Protein AF-A0A8J2K9S5-F1 (afdb_monomer_lite)

Radius of gyration: 14.88 Å; chains: 1; bounding box: 34×42×31 Å

InterPro domains:
  IPR001128 Cytochrome P450 [PF00067] (29-69)

Secondary structure (DSSP, 8-state):
-HHHHHHHHHHHHHHHHHHGGGGSSS-PPP----BTTTBTGGGS-S-HHHHHHHHHHHH-SS---------

Organism: NCBI:txid39272

Foldseek 3Di:
DVVVVVVVVVVVVVQVVLQPPPPPPDDAQAEDGAGNAQWCQVVCPPPNVVVVVVRCVVRNPGHDTDRGDDD

Structure (mmCIF, N/CA/C/O backbone):
data_AF-A0A8J2K9S5-F1
#
_entry.id   AF-A0A8J2K9S5-F1
#
loop_
_atom_site.group_PDB
_atom_site.id
_atom_site.type_symbol
_atom_site.label_atom_id
_atom_site.label_alt_id
_atom_site.label_comp_id
_atom_site.label_asym_id
_atom_site.label_entity_id
_atom_site.label_seq_id
_atom_site.pdbx_PDB_ins_code
_atom_site.Cartn_x
_atom_site.Cartn_y
_atom_site.Cartn_z
_atom_site.occupancy
_atom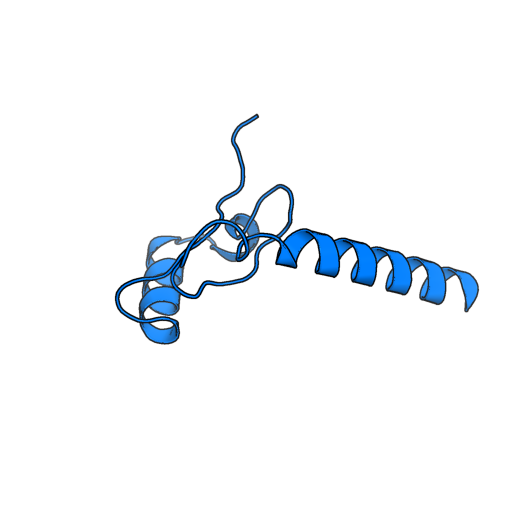_site.B_iso_or_equiv
_atom_site.auth_seq_id
_atom_site.auth_comp_id
_atom_site.auth_asym_id
_atom_site.auth_atom_id
_atom_site.pdbx_PDB_model_num
ATOM 1 N N . MET A 1 1 ? 16.197 -24.686 -11.268 1.00 81.12 1 MET A N 1
ATOM 2 C CA . MET A 1 1 ? 15.613 -24.421 -9.929 1.00 81.12 1 MET A CA 1
ATOM 3 C C . MET A 1 1 ? 16.213 -23.173 -9.292 1.00 81.12 1 MET A C 1
ATOM 5 O O . MET A 1 1 ? 15.469 -22.227 -9.096 1.00 81.12 1 MET A O 1
ATOM 9 N N . PHE A 1 2 ? 17.528 -23.101 -9.038 1.00 89.25 2 PHE A N 1
ATOM 10 C CA . PHE A 1 2 ? 18.153 -21.878 -8.497 1.00 89.25 2 PHE A CA 1
ATOM 11 C C . PHE A 1 2 ? 18.057 -20.662 -9.438 1.00 89.25 2 PHE A C 1
ATOM 13 O O . PHE A 1 2 ? 17.828 -19.551 -8.972 1.00 89.25 2 PHE A O 1
ATOM 20 N N . SER A 1 3 ? 18.148 -20.879 -10.756 1.00 90.31 3 SER A N 1
ATOM 21 C CA . SER A 1 3 ? 17.946 -19.847 -11.786 1.00 90.31 3 SER A CA 1
ATOM 22 C C . SER A 1 3 ? 16.577 -19.167 -11.688 1.00 90.31 3 SER A C 1
ATOM 24 O O . SER A 1 3 ? 16.500 -17.944 -11.662 1.00 90.31 3 SER A O 1
ATOM 26 N N . GLU A 1 4 ? 15.509 -19.957 -11.561 1.00 93.25 4 GLU A N 1
ATOM 27 C CA . GLU A 1 4 ? 14.125 -19.469 -11.469 1.00 93.25 4 GLU A CA 1
ATOM 28 C C . GLU A 1 4 ? 13.917 -18.587 -10.237 1.00 93.25 4 GLU A C 1
ATOM 30 O O . GLU A 1 4 ? 13.290 -17.533 -10.312 1.00 93.25 4 GLU A O 1
ATOM 35 N N . ILE A 1 5 ? 14.499 -18.992 -9.104 1.00 93.56 5 ILE A N 1
ATOM 36 C CA . ILE A 1 5 ? 14.414 -18.244 -7.845 1.00 93.56 5 ILE A CA 1
ATOM 37 C C . ILE A 1 5 ? 15.122 -16.893 -7.988 1.00 93.56 5 ILE A C 1
ATOM 39 O O . ILE A 1 5 ? 14.577 -15.872 -7.573 1.00 93.56 5 ILE A O 1
ATOM 43 N N . ILE A 1 6 ? 16.304 -16.863 -8.612 1.00 93.75 6 ILE A N 1
ATOM 44 C CA . ILE A 1 6 ? 17.054 -15.619 -8.838 1.00 93.75 6 ILE A CA 1
ATOM 45 C C . ILE A 1 6 ? 16.258 -14.671 -9.741 1.00 93.75 6 ILE A C 1
ATOM 47 O O . ILE A 1 6 ? 16.106 -13.497 -9.405 1.00 93.75 6 ILE A O 1
ATOM 51 N N . VAL A 1 7 ? 15.702 -15.173 -10.846 1.00 94.69 7 VAL A N 1
ATOM 52 C CA . VAL A 1 7 ? 14.880 -14.368 -11.763 1.00 94.69 7 VAL A CA 1
ATOM 53 C C . VAL A 1 7 ? 13.656 -13.805 -11.038 1.00 94.69 7 VAL A C 1
ATOM 55 O O . VAL A 1 7 ? 13.383 -12.608 -11.135 1.00 94.69 7 VAL A O 1
ATOM 58 N N . PHE A 1 8 ? 12.964 -14.625 -10.248 1.00 91.75 8 PHE A N 1
ATOM 59 C CA . PHE A 1 8 ? 11.800 -14.192 -9.476 1.00 91.75 8 PHE A CA 1
ATOM 60 C C . PHE A 1 8 ? 12.145 -13.088 -8.465 1.00 91.75 8 PHE A C 1
ATOM 62 O O . PHE A 1 8 ? 11.449 -12.074 -8.387 1.00 91.75 8 PHE A O 1
ATOM 69 N N . VAL A 1 9 ? 13.254 -13.235 -7.736 1.00 91.50 9 VAL A N 1
ATOM 70 C CA . VAL A 1 9 ? 13.724 -12.233 -6.767 1.00 91.50 9 VAL A CA 1
ATOM 71 C C . VAL A 1 9 ? 14.108 -10.924 -7.462 1.00 91.50 9 VAL A C 1
ATOM 73 O O . VAL A 1 9 ? 13.729 -9.856 -6.986 1.00 91.50 9 VAL A O 1
ATOM 76 N N . VAL A 1 10 ? 14.791 -10.977 -8.609 1.00 91.31 10 VAL A N 1
ATOM 77 C CA . VAL A 1 10 ? 15.155 -9.775 -9.381 1.00 91.31 10 VAL A CA 1
ATOM 78 C C . VAL A 1 10 ? 13.911 -9.040 -9.883 1.00 91.31 10 VAL A C 1
ATOM 80 O O . VAL A 1 10 ? 13.835 -7.816 -9.762 1.00 91.31 10 VAL A O 1
ATOM 83 N N . VAL A 1 11 ? 12.912 -9.769 -10.385 1.00 88.81 11 VAL A N 1
ATOM 84 C CA . VAL A 1 11 ? 11.632 -9.191 -10.823 1.00 88.81 11 VAL A CA 1
ATOM 85 C C . VAL A 1 11 ? 10.896 -8.542 -9.650 1.00 88.81 11 VAL A C 1
ATOM 87 O O . VAL A 1 11 ? 10.434 -7.408 -9.782 1.00 88.81 11 VAL A O 1
ATOM 90 N N . LEU A 1 12 ? 10.837 -9.202 -8.488 1.00 84.06 12 LEU A N 1
ATOM 91 C CA . LEU A 1 12 ? 10.232 -8.632 -7.281 1.00 84.06 12 LEU A CA 1
ATOM 92 C C . LEU A 1 12 ? 10.955 -7.370 -6.813 1.00 84.06 12 LEU A C 1
ATOM 94 O O . LEU A 1 12 ? 10.306 -6.380 -6.486 1.00 84.06 12 LEU A O 1
ATOM 98 N N . ILE A 1 13 ? 12.287 -7.372 -6.813 1.00 83.12 13 ILE A N 1
ATOM 99 C CA . ILE A 1 13 ? 13.093 -6.210 -6.434 1.00 83.12 13 ILE A CA 1
ATOM 100 C C . ILE A 1 13 ? 12.838 -5.047 -7.401 1.00 83.12 13 ILE A C 1
ATOM 102 O O . ILE A 1 13 ? 12.563 -3.931 -6.957 1.00 83.12 13 ILE A O 1
ATOM 106 N N . TYR A 1 14 ? 12.868 -5.298 -8.713 1.00 83.81 14 TYR A N 1
ATOM 107 C CA . TYR A 1 14 ? 12.581 -4.284 -9.731 1.00 83.81 14 TYR A CA 1
ATOM 108 C C . TYR A 1 14 ? 11.172 -3.697 -9.562 1.00 83.81 14 TYR A C 1
ATOM 110 O O . TYR A 1 14 ? 10.979 -2.478 -9.606 1.00 83.81 14 TYR A O 1
ATOM 118 N N . PHE A 1 15 ? 10.194 -4.559 -9.285 1.00 76.12 15 PHE A N 1
ATOM 119 C CA . PHE A 1 15 ? 8.818 -4.167 -9.016 1.00 76.12 15 PHE A CA 1
ATOM 120 C C . PHE A 1 15 ? 8.697 -3.313 -7.741 1.00 76.12 15 PHE A C 1
ATOM 122 O O . PHE A 1 15 ? 8.084 -2.242 -7.771 1.00 76.12 15 PHE A O 1
ATOM 129 N N . CYS A 1 16 ? 9.357 -3.710 -6.649 1.00 70.12 16 CYS A N 1
ATOM 130 C CA . CYS A 1 16 ? 9.426 -2.946 -5.401 1.00 70.12 16 CYS A CA 1
ATOM 131 C C . CYS A 1 16 ? 10.053 -1.556 -5.611 1.00 70.12 16 CYS A C 1
ATOM 133 O O . CYS A 1 16 ? 9.487 -0.554 -5.166 1.00 70.12 16 CYS A O 1
ATOM 135 N N . TYR A 1 17 ? 11.158 -1.451 -6.357 1.00 69.50 17 TYR A N 1
ATOM 136 C CA . TYR A 1 17 ? 11.770 -0.155 -6.680 1.00 69.50 17 TYR A CA 1
ATOM 137 C C . TYR A 1 17 ? 10.848 0.753 -7.510 1.00 69.50 17 TYR A C 1
ATOM 139 O O . TYR A 1 17 ? 10.848 1.972 -7.310 1.00 69.50 17 TYR A O 1
ATOM 147 N N . GLY A 1 18 ? 10.029 0.187 -8.405 1.00 63.94 18 GLY A N 1
ATOM 148 C CA . GLY A 1 18 ? 9.036 0.934 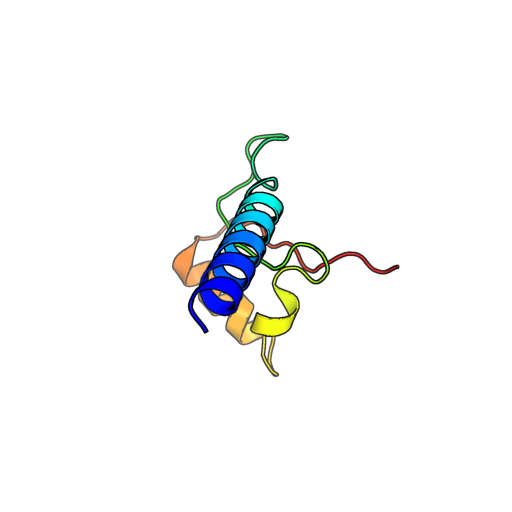-9.186 1.00 63.94 18 GLY A CA 1
ATOM 149 C C . GLY A 1 18 ? 7.949 1.584 -8.323 1.00 63.94 18 GLY A C 1
ATOM 150 O O . GLY A 1 18 ? 7.586 2.740 -8.545 1.00 63.94 18 GLY A O 1
ATOM 151 N N . THR A 1 19 ? 7.486 0.881 -7.287 1.00 61.00 19 THR A N 1
ATOM 152 C CA . THR A 1 19 ? 6.442 1.371 -6.364 1.00 61.00 19 THR A CA 1
ATOM 153 C C . THR A 1 19 ? 6.913 2.461 -5.395 1.00 61.00 19 THR A C 1
ATOM 155 O O . THR A 1 19 ? 6.101 3.216 -4.864 1.00 61.00 19 THR A O 1
ATOM 158 N N . SER A 1 20 ? 8.228 2.617 -5.208 1.00 55.19 20 SER A N 1
ATOM 159 C CA . SER A 1 20 ? 8.806 3.572 -4.252 1.00 55.19 20 SER A CA 1
ATOM 160 C C . SER A 1 20 ? 8.942 5.007 -4.791 1.00 55.19 20 SER A C 1
ATOM 162 O O . SER A 1 20 ? 9.417 5.891 -4.073 1.00 55.19 20 SER A O 1
ATOM 164 N N . LYS A 1 21 ? 8.557 5.280 -6.046 1.00 54.78 21 LYS A N 1
ATOM 165 C CA . LYS A 1 21 ? 8.739 6.604 -6.680 1.00 54.78 21 LYS A CA 1
ATOM 166 C C . LYS A 1 21 ? 7.686 7.659 -6.300 1.00 54.78 21 LYS A C 1
ATOM 168 O O . LYS A 1 21 ? 7.852 8.820 -6.666 1.00 54.78 21 LYS A O 1
ATOM 173 N N . GLY A 1 22 ? 6.653 7.305 -5.532 1.00 54.25 22 GLY A N 1
ATOM 174 C CA . GLY A 1 22 ? 5.543 8.209 -5.192 1.00 54.25 22 GLY A CA 1
ATOM 175 C C . GLY A 1 22 ? 5.868 9.367 -4.234 1.00 54.25 22 GLY A C 1
ATOM 176 O O . GLY A 1 22 ? 5.040 10.254 -4.065 1.00 54.25 22 GLY A O 1
ATOM 177 N N . SER A 1 23 ? 7.052 9.403 -3.615 1.00 53.50 23 SER A N 1
ATOM 178 C CA . SER A 1 23 ? 7.378 10.380 -2.560 1.00 53.50 23 SER A CA 1
ATOM 179 C C . SER A 1 23 ? 8.290 11.533 -2.993 1.00 53.50 23 SER A C 1
ATOM 181 O O . SER A 1 23 ? 8.490 12.471 -2.223 1.00 53.50 23 SER A O 1
ATOM 183 N N . LYS A 1 24 ? 8.848 11.511 -4.213 1.00 52.88 24 LYS A N 1
ATOM 184 C CA . LYS A 1 24 ? 9.914 12.457 -4.600 1.00 52.88 24 LYS A CA 1
ATOM 185 C C . LYS A 1 24 ? 9.453 13.813 -5.143 1.00 52.88 24 LYS A C 1
ATOM 187 O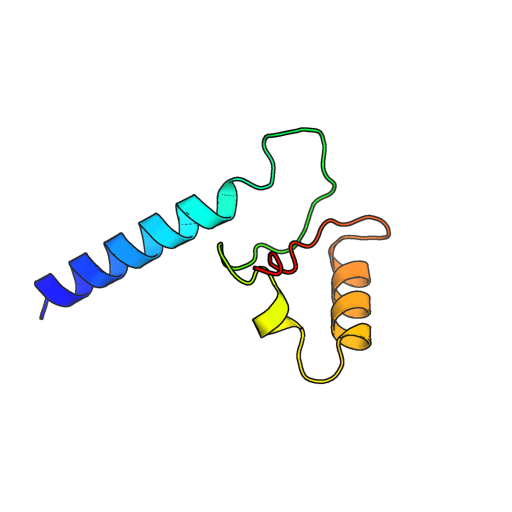 O . LYS A 1 24 ? 10.298 14.689 -5.279 1.00 52.88 24 LYS A O 1
ATOM 192 N N . ILE A 1 25 ? 8.165 14.031 -5.438 1.00 56.22 25 ILE A N 1
ATOM 193 C CA . ILE A 1 25 ? 7.767 15.236 -6.196 1.00 56.22 25 ILE A CA 1
ATOM 194 C C . ILE A 1 25 ? 7.309 16.433 -5.345 1.00 56.22 25 ILE A C 1
ATOM 196 O O . ILE A 1 25 ? 7.471 17.545 -5.824 1.00 56.22 25 ILE A O 1
ATOM 200 N N . ARG A 1 26 ? 6.843 16.290 -4.095 1.00 55.19 26 ARG A N 1
ATOM 201 C CA . ARG A 1 26 ? 6.613 17.409 -3.136 1.00 55.19 26 ARG A CA 1
ATOM 202 C C . ARG A 1 26 ? 5.939 16.847 -1.888 1.00 55.19 26 ARG A C 1
ATOM 204 O O . ARG A 1 26 ? 4.844 16.348 -2.048 1.00 55.19 26 ARG A O 1
ATOM 211 N N . LYS A 1 27 ? 6.551 16.943 -0.697 1.00 67.50 27 LYS A N 1
ATOM 212 C CA . LYS A 1 27 ? 5.934 16.873 0.658 1.00 67.50 27 LYS A CA 1
ATOM 213 C C . LYS A 1 27 ? 4.551 16.180 0.767 1.00 67.50 27 LYS A C 1
ATOM 215 O O . LYS A 1 27 ? 3.625 16.750 1.338 1.00 67.50 27 LYS A O 1
ATOM 220 N N . LEU A 1 28 ? 4.385 14.985 0.203 1.00 71.00 28 LEU A N 1
ATOM 221 C CA . LEU A 1 28 ? 3.119 14.268 0.278 1.00 71.00 28 LEU A CA 1
ATOM 222 C C . LEU A 1 28 ? 3.054 13.604 1.655 1.00 71.00 28 LEU A C 1
ATOM 224 O O . LEU A 1 28 ? 4.073 13.088 2.128 1.00 71.00 28 LEU A O 1
ATOM 228 N N . PRO A 1 29 ? 1.890 13.627 2.314 1.00 75.69 29 PRO A N 1
ATOM 229 C CA . PRO A 1 29 ? 1.709 12.934 3.576 1.00 75.69 29 PRO A CA 1
ATOM 230 C C . PRO A 1 29 ? 1.948 11.428 3.377 1.00 75.69 29 PRO A C 1
ATOM 232 O O . PRO A 1 29 ? 1.698 10.908 2.278 1.00 75.69 29 PRO A O 1
ATOM 235 N N . PRO A 1 30 ? 2.444 10.728 4.412 1.00 80.12 30 PRO A N 1
ATOM 236 C CA . PRO A 1 30 ? 2.759 9.307 4.329 1.00 80.12 30 PRO A CA 1
ATOM 237 C C . PRO A 1 30 ? 1.522 8.497 3.928 1.00 80.12 30 PRO A C 1
ATOM 239 O O . PRO A 1 30 ? 0.386 8.881 4.202 1.00 80.12 30 PRO A O 1
ATOM 242 N N . GLY A 1 31 ? 1.742 7.373 3.253 1.00 82.94 31 GLY A N 1
ATOM 243 C CA . GLY A 1 31 ? 0.664 6.586 2.673 1.00 82.94 31 GLY A CA 1
ATOM 244 C C . GLY A 1 31 ? 1.059 5.139 2.402 1.00 82.94 31 GLY A C 1
ATOM 245 O O . GLY A 1 31 ? 2.252 4.820 2.387 1.00 82.94 31 GLY A O 1
ATOM 246 N N . PRO A 1 32 ? 0.080 4.241 2.213 1.00 84.88 32 PRO A N 1
ATOM 247 C CA . PRO A 1 32 ? 0.353 2.863 1.846 1.00 84.88 32 PRO A CA 1
ATOM 248 C C . PRO A 1 32 ? 1.003 2.770 0.459 1.00 84.88 32 PRO A C 1
ATOM 250 O O . PRO A 1 32 ? 0.610 3.454 -0.487 1.00 84.88 32 PRO A O 1
ATOM 253 N N . ILE A 1 33 ? 1.984 1.878 0.336 1.00 79.06 33 ILE A N 1
ATOM 254 C CA . ILE A 1 33 ? 2.631 1.556 -0.938 1.00 79.06 33 ILE A CA 1
ATOM 255 C C . ILE A 1 33 ? 1.694 0.629 -1.721 1.00 79.06 33 ILE A C 1
ATOM 257 O O . ILE A 1 33 ? 1.245 -0.391 -1.199 1.00 79.06 33 ILE A O 1
ATOM 261 N N . GLY A 1 34 ? 1.377 1.005 -2.959 1.00 78.81 34 GLY A N 1
ATOM 262 C CA . GLY A 1 34 ? 0.549 0.225 -3.881 1.00 78.81 34 GLY A CA 1
ATOM 263 C C . GLY A 1 34 ? 1.344 -0.277 -5.086 1.00 78.81 34 GLY A C 1
ATOM 264 O O . GLY A 1 34 ? 2.489 0.118 -5.292 1.00 78.81 34 GLY A O 1
ATOM 265 N N . LEU A 1 35 ? 0.724 -1.127 -5.904 1.00 84.31 35 LEU A N 1
ATOM 266 C CA . LEU A 1 35 ? 1.310 -1.643 -7.145 1.00 84.31 35 LEU A CA 1
ATOM 267 C C . LEU A 1 35 ? 1.516 -0.504 -8.169 1.00 84.31 35 LEU A C 1
ATOM 269 O O . LEU A 1 35 ? 0.753 0.463 -8.170 1.00 84.31 35 LEU A O 1
ATOM 273 N N . PRO A 1 36 ? 2.489 -0.598 -9.092 1.00 73.94 36 PRO A N 1
ATOM 274 C CA . PRO A 1 36 ? 2.845 0.517 -9.969 1.00 73.94 36 PRO A CA 1
ATOM 275 C C . PRO A 1 36 ? 1.743 0.870 -10.985 1.00 73.94 36 PRO A C 1
ATOM 277 O O . PRO A 1 36 ? 1.621 2.030 -11.367 1.00 73.94 36 PRO A O 1
ATOM 280 N N . LEU A 1 37 ? 0.904 -0.093 -11.391 1.00 77.50 37 LEU A N 1
ATOM 281 C CA . LEU A 1 37 ? -0.173 0.130 -12.369 1.00 77.50 37 LEU A CA 1
ATOM 282 C C . LEU A 1 37 ? -1.534 0.408 -11.714 1.00 77.50 37 LEU A C 1
ATOM 284 O O . LEU A 1 37 ? -2.165 1.420 -11.992 1.00 77.50 37 LEU A O 1
ATOM 288 N N . VAL A 1 38 ? -1.966 -0.481 -10.816 1.00 83.75 38 VAL A N 1
ATOM 289 C CA . VAL A 1 38 ? -3.302 -0.444 -10.185 1.00 83.75 38 VAL A CA 1
ATOM 290 C C . VAL A 1 38 ? -3.311 0.224 -8.805 1.00 83.75 38 VAL A C 1
ATOM 292 O O . VAL A 1 38 ? -4.359 0.360 -8.179 1.00 83.75 38 VAL A O 1
ATOM 295 N N . GLY A 1 39 ? -2.149 0.632 -8.297 1.00 86.00 39 GLY A N 1
ATOM 296 C CA . GLY A 1 39 ? -2.029 1.237 -6.977 1.00 86.00 39 GLY A CA 1
ATOM 297 C C . GLY A 1 39 ? -2.474 0.315 -5.848 1.00 86.00 39 GLY A C 1
ATOM 298 O O . GLY A 1 39 ? -2.134 -0.868 -5.818 1.00 86.00 39 GLY A O 1
ATOM 299 N N . TYR A 1 40 ? -3.195 0.881 -4.887 1.00 88.56 40 TYR A N 1
ATOM 300 C CA . TYR A 1 40 ? -3.695 0.199 -3.699 1.00 88.56 40 TYR A CA 1
ATOM 301 C C . TYR A 1 40 ? -5.088 -0.430 -3.903 1.00 88.56 40 TYR A C 1
ATOM 303 O O . TYR A 1 40 ? -5.623 -1.041 -2.981 1.00 88.56 40 TYR A O 1
ATOM 311 N N . LEU A 1 41 ? -5.670 -0.332 -5.107 1.00 88.19 41 LEU A N 1
ATOM 312 C CA . LEU A 1 41 ? -7.000 -0.877 -5.416 1.00 88.19 41 LEU A CA 1
ATOM 313 C C . LEU A 1 41 ? -7.180 -2.366 -5.067 1.00 88.19 41 LEU A C 1
ATOM 315 O O . LEU A 1 41 ? -8.202 -2.692 -4.462 1.00 88.19 41 LEU A O 1
ATOM 319 N N . PRO A 1 42 ? -6.228 -3.279 -5.361 1.00 87.19 42 PRO A N 1
ATOM 320 C CA . PRO A 1 42 ? -6.405 -4.701 -5.048 1.00 87.19 42 PRO A CA 1
ATOM 321 C C . PRO A 1 42 ? -6.547 -4.976 -3.547 1.00 87.19 42 PRO A C 1
ATOM 323 O O . PRO A 1 42 ? -7.120 -5.984 -3.145 1.00 87.19 42 PRO A O 1
ATOM 326 N N . PHE A 1 43 ? -6.038 -4.067 -2.712 1.00 87.50 43 PHE A N 1
ATOM 327 C CA . PHE A 1 43 ? -6.050 -4.174 -1.256 1.00 87.50 43 PHE A CA 1
ATOM 328 C C . PHE A 1 43 ? -7.250 -3.458 -0.618 1.00 87.50 43 PHE A C 1
ATOM 330 O O . PHE A 1 43 ? -7.418 -3.508 0.597 1.00 87.50 43 PHE A O 1
ATOM 337 N N . MET A 1 44 ? -8.100 -2.800 -1.415 1.00 88.00 44 MET A N 1
ATOM 338 C CA . MET A 1 44 ? -9.225 -1.999 -0.924 1.00 88.00 44 MET A CA 1
ATOM 339 C C . MET A 1 44 ? -10.401 -2.854 -0.419 1.00 88.00 44 MET A C 1
ATOM 341 O O . MET A 1 44 ? -11.233 -2.368 0.349 1.00 88.0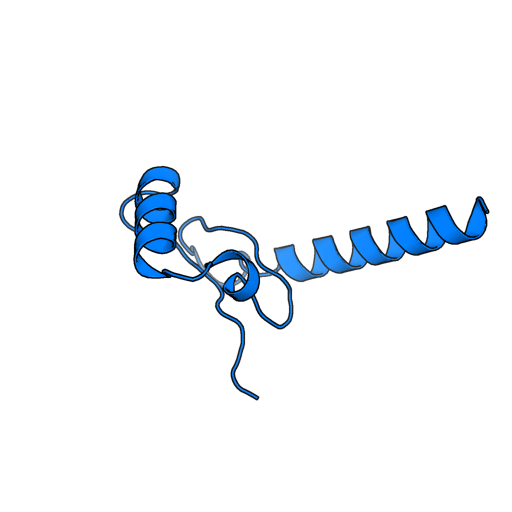0 44 MET A O 1
ATOM 345 N N . GLY A 1 45 ? -10.432 -4.138 -0.793 1.00 86.44 45 GLY A N 1
ATOM 346 C CA . GLY A 1 45 ? -11.446 -5.106 -0.378 1.00 86.44 45 GLY A CA 1
ATOM 347 C C . GLY A 1 45 ? -12.829 -4.844 -0.987 1.00 86.44 45 GLY A C 1
ATOM 348 O O . GLY A 1 45 ? -13.000 -3.992 -1.854 1.00 86.44 45 GLY A O 1
ATOM 349 N N . LYS A 1 46 ? -13.843 -5.586 -0.515 1.00 87.31 46 LYS A N 1
ATOM 350 C CA . LYS A 1 46 ? -15.245 -5.433 -0.961 1.00 87.31 46 LYS A CA 1
ATOM 351 C C . LYS A 1 46 ? -15.880 -4.119 -0.496 1.00 87.31 46 LYS A C 1
ATOM 353 O O . LYS A 1 46 ? -16.827 -3.648 -1.112 1.00 87.31 46 LYS A O 1
ATOM 358 N N . ILE A 1 47 ? -15.383 -3.564 0.612 1.00 92.00 47 ILE A N 1
ATOM 359 C CA . ILE A 1 47 ? -15.927 -2.371 1.264 1.00 92.00 47 ILE A CA 1
ATOM 360 C C . ILE A 1 47 ? -14.792 -1.342 1.404 1.00 92.00 47 ILE A C 1
ATOM 362 O O . ILE A 1 47 ? -14.091 -1.331 2.419 1.00 92.00 47 ILE A O 1
ATOM 366 N N . PRO A 1 48 ? -14.601 -0.464 0.401 1.00 89.31 48 PRO A N 1
ATOM 367 C CA . PRO A 1 48 ? -13.524 0.527 0.387 1.00 89.31 48 PRO A CA 1
ATOM 368 C C . PRO A 1 48 ? -13.526 1.471 1.589 1.00 89.31 48 PRO A C 1
ATOM 370 O O . PRO A 1 48 ? -12.464 1.862 2.069 1.00 89.31 48 PRO A O 1
ATOM 373 N N . SER A 1 49 ? -14.710 1.823 2.096 1.00 90.44 49 SER A N 1
ATOM 374 C CA . SER A 1 49 ? -14.871 2.738 3.228 1.00 90.44 49 SER A CA 1
ATOM 375 C C . SER A 1 49 ? -14.189 2.215 4.491 1.00 90.44 49 SER A C 1
ATOM 377 O O . SER A 1 49 ? -13.467 2.968 5.139 1.00 90.44 49 SER A O 1
ATOM 379 N N . LEU A 1 50 ? -14.325 0.918 4.792 1.00 94.56 50 LEU A N 1
ATOM 380 C CA . LEU A 1 50 ? -13.664 0.284 5.934 1.00 94.56 50 LEU A CA 1
ATOM 381 C C . LEU A 1 50 ? -12.138 0.340 5.797 1.00 94.56 50 LEU A C 1
ATOM 383 O O . LEU A 1 50 ? -11.432 0.667 6.753 1.00 94.56 50 LEU A O 1
ATOM 387 N N . THR A 1 51 ? -11.626 0.071 4.596 1.00 92.25 51 THR A N 1
ATOM 388 C CA . THR A 1 51 ? -10.188 0.134 4.316 1.00 92.25 51 THR A CA 1
ATOM 389 C C . THR A 1 51 ? -9.656 1.558 4.461 1.00 92.25 51 THR A C 1
ATOM 391 O O . THR A 1 51 ? -8.619 1.756 5.090 1.00 92.25 51 THR A O 1
ATOM 394 N N . ILE A 1 52 ? -10.393 2.565 3.986 1.00 92.00 52 ILE A N 1
ATOM 395 C CA . ILE A 1 52 ? -10.056 3.983 4.184 1.00 92.00 52 ILE A CA 1
ATOM 396 C C . ILE A 1 52 ? -10.061 4.347 5.673 1.00 92.00 52 ILE A C 1
ATOM 398 O O . ILE A 1 52 ? -9.127 5.000 6.133 1.00 92.00 52 ILE A O 1
ATOM 402 N N . THR A 1 53 ? -11.050 3.897 6.455 1.00 94.12 53 THR A N 1
ATOM 403 C CA . THR A 1 53 ? -11.079 4.135 7.910 1.00 94.12 53 THR A CA 1
ATOM 404 C C . THR A 1 53 ? -9.856 3.530 8.601 1.00 94.12 53 THR A C 1
ATOM 406 O O . THR A 1 53 ? -9.255 4.160 9.471 1.00 94.12 53 THR A O 1
ATOM 409 N N . ASN A 1 54 ? -9.448 2.325 8.204 1.00 93.06 54 ASN A N 1
ATOM 410 C CA . ASN A 1 54 ? -8.256 1.678 8.749 1.00 93.06 54 ASN A CA 1
ATOM 411 C C . ASN A 1 5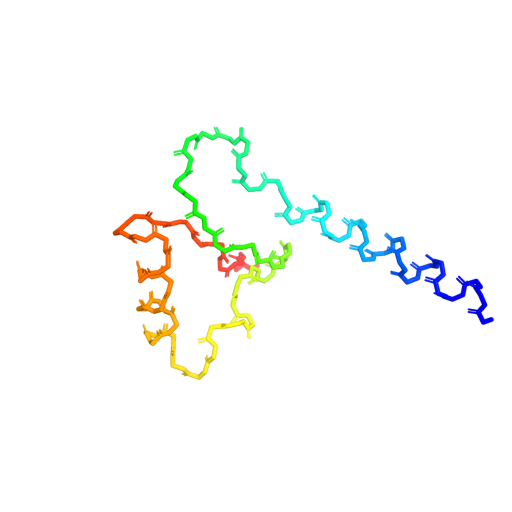4 ? -6.966 2.412 8.354 1.00 93.06 54 ASN A C 1
ATOM 413 O O . ASN A 1 54 ? -6.059 2.543 9.176 1.00 93.06 54 ASN A O 1
ATOM 417 N N . LEU A 1 55 ? -6.894 2.941 7.131 1.00 92.50 55 LEU A N 1
ATOM 418 C CA . LEU A 1 55 ? -5.781 3.785 6.694 1.00 92.50 55 LEU A CA 1
ATOM 419 C C . LEU A 1 55 ? -5.727 5.099 7.481 1.00 92.50 55 LEU A C 1
ATOM 421 O O . LEU A 1 55 ? -4.649 5.467 7.940 1.00 92.50 55 LEU A O 1
ATOM 425 N N . ALA A 1 56 ? -6.869 5.743 7.730 1.00 92.62 56 ALA A N 1
ATOM 426 C CA . ALA A 1 56 ? -6.947 6.950 8.553 1.00 92.62 56 ALA A CA 1
ATOM 427 C C . ALA A 1 56 ? -6.484 6.694 9.998 1.00 92.62 56 ALA A C 1
ATOM 429 O O . ALA A 1 56 ? -5.742 7.493 10.562 1.00 92.62 56 ALA A O 1
ATOM 430 N N . LYS A 1 57 ? -6.833 5.540 10.586 1.00 93.94 57 LYS A N 1
ATOM 431 C CA . LYS A 1 57 ? -6.327 5.136 11.913 1.00 93.94 57 LYS A CA 1
ATOM 432 C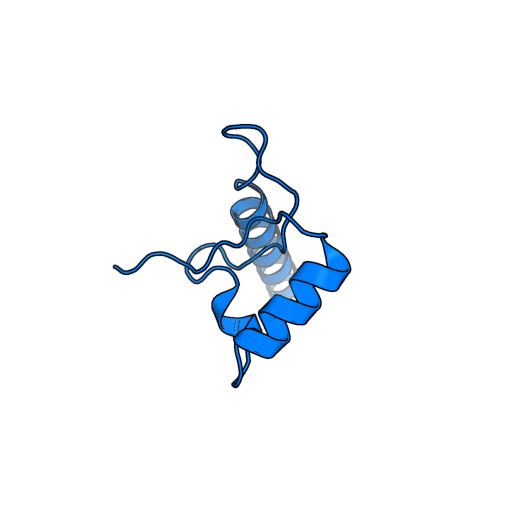 C . LYS A 1 57 ? -4.808 4.935 11.937 1.00 93.94 57 LYS A C 1
ATOM 434 O O . LYS A 1 57 ? -4.186 5.178 12.964 1.00 93.94 57 LYS A O 1
ATOM 439 N N . LYS A 1 58 ? -4.215 4.467 10.834 1.00 91.62 58 LYS A N 1
ATOM 440 C CA . LYS A 1 58 ? -2.784 4.133 10.749 1.00 91.62 58 LYS A CA 1
ATOM 441 C C . LYS A 1 58 ? -1.898 5.326 10.384 1.00 91.62 58 LYS A C 1
ATOM 443 O O . LYS A 1 58 ? -0.806 5.453 10.925 1.00 91.62 58 LYS A O 1
ATOM 448 N N . TYR A 1 59 ? -2.338 6.154 9.441 1.00 89.31 59 TYR A N 1
ATOM 449 C CA . TYR A 1 59 ? -1.554 7.260 8.879 1.00 89.31 59 TYR A CA 1
ATOM 450 C C . TYR A 1 59 ? -2.008 8.639 9.381 1.00 89.31 59 TYR A C 1
ATOM 452 O O . TYR A 1 59 ? -1.312 9.626 9.157 1.00 89.31 59 TYR A O 1
ATOM 460 N N . GLY A 1 60 ? -3.131 8.707 10.100 1.00 88.81 60 GLY A N 1
ATOM 461 C CA . GLY A 1 60 ? -3.699 9.935 10.646 1.00 88.81 60 GLY A CA 1
ATOM 462 C C . GLY A 1 60 ? -4.686 10.615 9.696 1.00 88.81 60 GLY A C 1
ATOM 463 O O . GLY A 1 60 ? -5.117 10.056 8.687 1.00 88.81 60 GLY A O 1
ATOM 464 N N . ASN A 1 61 ? -5.050 11.852 10.033 1.00 87.88 61 ASN A N 1
ATOM 465 C CA . ASN A 1 61 ? -6.111 12.604 9.355 1.00 87.88 61 ASN A CA 1
ATOM 466 C C . ASN A 1 61 ? -5.784 12.969 7.899 1.00 87.88 61 ASN A C 1
ATOM 468 O O . ASN A 1 61 ? -6.693 13.288 7.137 1.00 87.88 61 ASN A O 1
ATOM 472 N N . ILE A 1 62 ? -4.505 12.956 7.514 1.00 87.81 62 ILE A N 1
ATOM 473 C CA . ILE A 1 62 ? -4.054 13.307 6.168 1.00 87.81 62 ILE A CA 1
ATOM 474 C C . ILE A 1 62 ? -3.061 12.238 5.708 1.00 87.81 62 ILE A C 1
ATOM 476 O O . ILE A 1 62 ? -2.001 12.075 6.308 1.00 87.81 62 ILE A O 1
ATOM 480 N N . PHE A 1 63 ? -3.397 11.528 4.633 1.00 88.75 63 PHE A N 1
ATOM 481 C CA . PHE A 1 63 ? -2.567 10.482 4.036 1.00 88.75 63 PHE A CA 1
ATOM 482 C C . PHE A 1 63 ? -2.754 10.444 2.518 1.00 88.75 63 PHE A C 1
ATOM 484 O O . PHE A 1 63 ? -3.767 10.906 1.994 1.00 88.75 63 PHE A O 1
ATOM 491 N N . SER A 1 64 ? -1.770 9.891 1.809 1.00 85.81 64 SER A N 1
ATOM 492 C CA . SER A 1 64 ? -1.812 9.755 0.346 1.00 85.81 64 SER A CA 1
ATOM 493 C C . SER A 1 64 ? -2.098 8.311 -0.052 1.00 85.81 64 SER A C 1
ATOM 495 O O . SER A 1 64 ? -1.496 7.399 0.500 1.00 85.81 64 SER A O 1
ATOM 497 N N . VAL A 1 65 ? -2.952 8.074 -1.048 1.00 87.50 65 VAL A N 1
ATOM 498 C CA . VAL A 1 65 ? -3.155 6.734 -1.627 1.00 87.50 65 VAL A CA 1
ATOM 499 C C . VAL A 1 65 ? -3.147 6.837 -3.141 1.00 87.50 65 VAL A C 1
ATOM 501 O O . VAL A 1 65 ? -3.850 7.663 -3.715 1.00 87.50 65 VAL A O 1
ATOM 504 N N . TYR A 1 66 ? -2.370 5.977 -3.795 1.00 84.38 66 TYR A N 1
ATOM 505 C CA . TYR A 1 66 ? -2.423 5.810 -5.243 1.00 84.38 66 TYR A CA 1
ATOM 506 C C . TYR A 1 66 ? -3.471 4.747 -5.585 1.00 84.38 66 TYR A C 1
ATOM 508 O O . TYR A 1 66 ? -3.350 3.615 -5.128 1.00 84.38 66 TYR A O 1
ATOM 516 N N . LEU A 1 67 ? -4.490 5.089 -6.373 1.00 87.00 67 LEU A N 1
ATOM 517 C CA . LEU A 1 67 ? -5.582 4.183 -6.767 1.00 87.00 67 LEU A CA 1
ATOM 518 C C . LEU A 1 67 ? -5.475 3.740 -8.234 1.00 87.00 67 LEU A C 1
ATOM 520 O O . LEU A 1 67 ? -6.475 3.423 -8.862 1.00 87.00 67 LEU A O 1
ATOM 524 N N . GLY A 1 68 ? -4.264 3.735 -8.795 1.00 80.62 68 GLY A N 1
ATOM 525 C CA . GLY A 1 68 ? -4.071 3.468 -10.218 1.00 80.62 68 GLY A CA 1
ATOM 526 C C . GLY A 1 68 ? -4.490 4.648 -11.099 1.00 80.62 68 GLY A C 1
ATOM 527 O O . GLY A 1 68 ? -4.962 5.680 -10.616 1.00 80.62 68 GLY A O 1
ATOM 528 N N . LYS A 1 69 ? -4.286 4.507 -12.408 1.00 76.62 69 LYS A N 1
ATOM 529 C CA . LYS A 1 69 ? -4.751 5.462 -13.421 1.00 76.62 69 LYS A CA 1
ATOM 530 C C . LYS A 1 69 ? -5.797 4.765 -14.287 1.00 76.62 69 LYS A C 1
ATOM 532 O O . LYS A 1 69 ? -5.570 3.628 -14.691 1.00 76.62 69 LYS A O 1
ATOM 537 N N . TYR A 1 70 ? -6.914 5.430 -14.573 1.00 61.53 70 TYR A N 1
ATOM 538 C CA . TYR A 1 70 ? -7.799 4.978 -15.648 1.00 61.53 70 TYR A CA 1
ATOM 539 C C . TYR A 1 70 ? -7.020 5.142 -16.965 1.00 61.53 70 TYR A C 1
ATOM 541 O O . TYR A 1 70 ? -6.423 6.202 -17.188 1.00 61.53 70 TYR A O 1
ATOM 549 N N . LEU A 1 71 ? -6.918 4.069 -17.750 1.00 51.53 71 LEU A N 1
ATOM 550 C CA . LEU A 1 71 ? -6.398 4.117 -19.120 1.00 51.53 71 LEU A CA 1
ATOM 551 C C . LEU A 1 71 ? -7.486 4.643 -20.052 1.00 51.53 71 LEU A C 1
ATOM 553 O O . LEU A 1 71 ? -8.658 4.266 -19.833 1.00 51.53 71 LEU A O 1
#

Sequence (71 aa):
MFSEIIVFVVVLIYFCYGTSKGSKIRKLPPGPIGLPLVGYLPFMGKIPSLTITNLAKKYGNIFSVYLGKYL

pLDDT: mean 81.38, std 12.49, range [51.53, 94.69]